Protein AF-A0A807LGY7-F1 (afdb_monomer_lite)

Secondary structure (DSSP, 8-state):
----------------S---HHHHHHHHHHH------HHHHHHHHHHHHHHHHHHHH--HHHHHHHHHHHHHTT--

pLDDT: mean 81.23, std 18.75, range [38.94, 97.75]

Structure (mmCIF, N/CA/C/O backbone):
data_AF-A0A807LGY7-F1
#
_entry.id   AF-A0A807LGY7-F1
#
loop_
_atom_site.group_PDB
_atom_site.id
_atom_site.type_symbol
_atom_site.label_atom_id
_atom_site.label_alt_id
_atom_site.label_comp_id
_atom_site.label_asym_id
_atom_site.label_entity_id
_atom_site.label_seq_id
_atom_site.pdbx_PDB_ins_code
_atom_site.Cartn_x
_atom_site.Cartn_y
_atom_site.Cartn_z
_atom_site.occupancy
_atom_site.B_iso_or_equiv
_atom_site.auth_seq_id
_atom_site.auth_comp_id
_atom_site.auth_asym_id
_atom_site.auth_atom_id
_atom_site.pdbx_PDB_model_num
ATOM 1 N N . MET A 1 1 ? -15.317 -39.274 39.955 1.00 42.53 1 MET A N 1
ATOM 2 C CA . MET A 1 1 ? -14.130 -38.505 40.385 1.00 42.53 1 MET A CA 1
ATOM 3 C C . MET A 1 1 ? -13.040 -38.796 39.362 1.00 42.53 1 MET A C 1
ATOM 5 O O . MET A 1 1 ? -12.641 -39.943 39.290 1.00 42.53 1 MET A O 1
ATOM 9 N N . CYS A 1 2 ? -12.615 -37.925 38.455 1.00 38.94 2 CYS A N 1
ATOM 10 C CA . CYS A 1 2 ? -12.832 -36.497 38.258 1.00 38.94 2 CYS A CA 1
ATOM 11 C C . CYS A 1 2 ? -12.844 -36.230 36.743 1.00 38.94 2 CYS A C 1
ATOM 13 O O . CYS A 1 2 ? -12.083 -36.850 36.005 1.00 38.94 2 CYS A O 1
ATOM 15 N N . TYR A 1 3 ? -13.709 -35.321 36.297 1.00 42.84 3 TYR A N 1
ATOM 16 C CA . TYR A 1 3 ? -13.568 -34.680 34.996 1.00 42.84 3 TYR A CA 1
ATOM 17 C C . TYR A 1 3 ? -12.350 -33.759 35.085 1.00 42.84 3 TYR A C 1
ATOM 19 O O . TYR A 1 3 ? -12.409 -32.768 35.809 1.00 42.84 3 TYR A O 1
ATOM 27 N N . SER A 1 4 ? -11.264 -34.068 34.383 1.00 48.09 4 SER A N 1
ATOM 28 C CA . SER A 1 4 ? -10.279 -33.040 34.047 1.00 48.09 4 SER A CA 1
ATOM 29 C C . SER A 1 4 ? -10.674 -32.492 32.690 1.00 48.09 4 SER A C 1
ATOM 31 O O . SER A 1 4 ? -10.279 -33.001 31.646 1.00 48.09 4 SER A O 1
ATOM 33 N N . ALA A 1 5 ? -11.5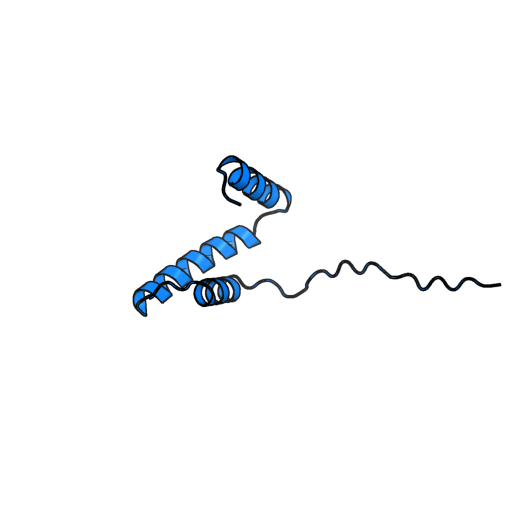70 -31.509 32.733 1.00 49.34 5 ALA A N 1
ATOM 34 C CA . ALA A 1 5 ? -11.712 -30.559 31.652 1.00 49.34 5 ALA A CA 1
ATOM 35 C C . ALA A 1 5 ? -10.392 -29.792 31.601 1.00 49.34 5 ALA A C 1
ATOM 37 O O . ALA A 1 5 ? -10.168 -28.891 32.411 1.00 49.34 5 ALA A O 1
ATOM 38 N N . ASP A 1 6 ? -9.506 -30.194 30.694 1.00 51.03 6 ASP A N 1
ATOM 39 C CA . ASP A 1 6 ? -8.420 -29.329 30.271 1.00 51.03 6 ASP A CA 1
ATOM 40 C C . ASP A 1 6 ? -9.091 -28.111 29.649 1.00 51.03 6 ASP A C 1
ATOM 42 O O . ASP A 1 6 ? -9.661 -28.146 28.556 1.00 51.03 6 ASP A O 1
ATOM 46 N N . VAL A 1 7 ? -9.140 -27.060 30.462 1.00 50.66 7 VAL A N 1
ATOM 47 C CA . VAL A 1 7 ? -9.554 -25.724 30.086 1.00 50.66 7 VAL A CA 1
ATOM 48 C C . VAL A 1 7 ? -8.659 -25.355 28.916 1.00 50.66 7 VAL A C 1
ATOM 50 O O . VAL A 1 7 ? -7.495 -25.009 29.105 1.00 50.66 7 VAL A O 1
ATOM 53 N N . LEU A 1 8 ? -9.199 -25.462 27.700 1.00 48.41 8 LEU A N 1
ATOM 54 C CA . LEU A 1 8 ? -8.706 -24.714 26.558 1.00 48.41 8 LEU A CA 1
ATOM 55 C C . LEU A 1 8 ? -8.898 -23.257 26.950 1.00 48.41 8 LEU A C 1
ATOM 57 O O . LEU A 1 8 ? -9.954 -22.660 26.741 1.00 48.41 8 LEU A O 1
ATOM 61 N N . THR A 1 9 ? -7.900 -22.722 27.646 1.00 44.34 9 THR A N 1
ATOM 62 C CA . THR A 1 9 ? -7.709 -21.298 27.790 1.00 44.34 9 THR A CA 1
ATOM 63 C C . THR A 1 9 ? -7.771 -20.772 26.374 1.00 44.34 9 THR A C 1
ATOM 65 O O . THR A 1 9 ? -6.861 -21.011 25.582 1.00 44.34 9 THR A O 1
ATOM 68 N N . ASN A 1 10 ? -8.876 -20.099 26.056 1.00 46.97 10 ASN A N 1
ATOM 69 C CA . ASN A 1 10 ? -8.911 -19.091 25.018 1.00 46.97 10 ASN A CA 1
ATOM 70 C C . ASN A 1 10 ? -7.882 -18.042 25.457 1.00 46.97 10 ASN A C 1
ATOM 72 O O . ASN A 1 10 ? -8.227 -17.016 26.034 1.00 46.97 10 ASN A O 1
ATOM 76 N N . GLN A 1 11 ? -6.594 -18.349 25.283 1.00 45.81 11 GLN A N 1
ATOM 77 C CA . GLN A 1 11 ? -5.643 -17.320 24.949 1.00 45.81 11 GLN A CA 1
ATOM 78 C C . GLN A 1 11 ? -6.231 -16.774 23.665 1.00 45.81 11 GLN A C 1
ATOM 80 O O . GLN A 1 11 ? -6.169 -17.420 22.622 1.00 45.81 11 GLN A O 1
ATOM 85 N N . GLU A 1 12 ? -6.939 -15.654 23.794 1.00 52.19 12 GLU A N 1
ATOM 86 C CA . GLU A 1 12 ? -6.970 -14.659 22.745 1.00 52.19 12 GLU A CA 1
ATOM 87 C C . GLU A 1 12 ? -5.545 -14.649 22.210 1.00 52.19 12 GLU A C 1
ATOM 89 O O . GLU A 1 12 ? -4.615 -14.236 22.908 1.00 52.19 12 GLU A O 1
ATOM 94 N N . ASP A 1 13 ? -5.360 -15.286 21.056 1.00 49.25 13 ASP A N 1
ATOM 95 C CA . ASP A 1 13 ? -4.113 -15.296 20.320 1.00 49.25 13 ASP A CA 1
ATOM 96 C C . ASP A 1 13 ? -3.999 -13.865 19.806 1.00 49.25 13 ASP A C 1
ATOM 98 O O . ASP A 1 13 ? -4.315 -13.537 18.663 1.00 49.25 13 ASP A O 1
ATOM 102 N N . VAL A 1 14 ? -3.711 -12.958 20.743 1.00 51.84 14 VAL A N 1
ATOM 103 C CA . VAL A 1 14 ? -3.258 -11.612 20.488 1.00 51.84 14 VAL A CA 1
ATOM 104 C C . VAL A 1 14 ? -1.997 -11.880 19.713 1.00 51.84 14 VAL A C 1
ATOM 106 O O . VAL A 1 14 ? -0.968 -12.209 20.301 1.00 51.84 14 VAL A O 1
ATOM 109 N N . MET A 1 15 ? -2.130 -11.846 18.389 1.00 47.34 15 MET A N 1
ATOM 110 C CA . MET A 1 15 ? -1.042 -11.896 17.437 1.00 47.34 15 MET A CA 1
ATOM 111 C C . MET A 1 15 ? -0.072 -10.781 17.821 1.00 47.34 15 MET A C 1
ATOM 113 O O . MET A 1 15 ? -0.134 -9.665 17.315 1.00 47.34 15 MET A O 1
ATOM 117 N N . SER A 1 16 ? 0.809 -11.069 18.773 1.00 47.88 16 SER A N 1
ATOM 118 C CA . SER A 1 16 ? 1.775 -10.142 19.335 1.00 47.88 16 SER A CA 1
ATOM 119 C C . SER A 1 16 ? 2.986 -10.104 18.414 1.00 47.88 16 SER A C 1
ATOM 121 O O . SER A 1 16 ? 4.125 -10.269 18.846 1.00 47.88 16 SER A O 1
ATOM 123 N N . ASN A 1 17 ? 2.734 -9.905 17.124 1.00 57.06 17 ASN A N 1
ATOM 124 C CA . ASN A 1 17 ? 3.704 -9.289 16.252 1.00 57.06 17 ASN A CA 1
ATOM 125 C C . ASN A 1 17 ? 3.158 -7.889 15.966 1.00 57.06 17 ASN A C 1
ATOM 127 O O . ASN A 1 17 ? 2.184 -7.789 15.216 1.00 57.06 17 ASN A O 1
ATOM 131 N N . PRO A 1 18 ? 3.687 -6.823 16.598 1.00 69.62 18 PRO A N 1
ATOM 132 C CA . PRO A 1 18 ? 3.258 -5.468 16.281 1.00 69.62 18 PRO A CA 1
ATOM 133 C C . PRO A 1 18 ? 3.420 -5.271 14.774 1.00 69.62 18 PRO A C 1
ATOM 135 O O . PRO A 1 18 ? 4.527 -5.361 14.244 1.00 69.62 18 PRO A O 1
ATOM 138 N N . LEU A 1 19 ? 2.295 -5.102 14.080 1.00 77.88 19 LEU A N 1
ATOM 139 C CA . LEU A 1 19 ? 2.266 -4.968 12.632 1.00 77.88 19 LEU A CA 1
ATOM 140 C C . LEU A 1 19 ? 3.102 -3.739 12.261 1.00 77.88 19 LEU A C 1
ATOM 142 O O . LEU A 1 19 ? 2.745 -2.619 12.610 1.00 77.88 19 LEU A O 1
ATOM 146 N N . ASN A 1 20 ? 4.245 -3.939 11.602 1.00 89.81 20 ASN A N 1
ATOM 147 C CA . ASN A 1 20 ? 5.086 -2.834 11.157 1.00 89.81 20 ASN A CA 1
ATOM 148 C C . ASN A 1 20 ? 4.515 -2.278 9.838 1.00 89.81 20 ASN A C 1
ATOM 150 O O . ASN A 1 20 ? 4.487 -3.020 8.849 1.00 89.81 20 ASN A O 1
ATOM 154 N N . PRO A 1 21 ? 4.122 -0.989 9.768 1.00 92.31 21 PRO A N 1
ATOM 155 C CA . PRO A 1 21 ? 3.570 -0.391 8.547 1.00 92.31 21 PRO A CA 1
ATOM 156 C C . PRO A 1 21 ? 4.473 -0.571 7.318 1.00 92.31 21 PRO A C 1
ATOM 158 O O . PRO A 1 21 ? 4.003 -0.752 6.196 1.00 92.31 21 PRO A O 1
ATOM 161 N N . THR A 1 22 ? 5.793 -0.573 7.527 1.00 93.38 22 THR A N 1
ATOM 162 C CA . THR A 1 22 ? 6.781 -0.744 6.454 1.00 93.38 22 THR A CA 1
ATOM 163 C C . THR A 1 22 ? 6.754 -2.163 5.889 1.00 93.38 22 THR A C 1
ATOM 165 O O . THR A 1 22 ? 6.806 -2.340 4.675 1.00 93.38 22 THR A O 1
ATOM 168 N N . GLU A 1 23 ? 6.657 -3.178 6.750 1.00 93.81 23 GLU A N 1
ATOM 169 C CA . GLU A 1 23 ? 6.597 -4.582 6.323 1.00 93.81 23 GLU A CA 1
ATOM 170 C C . GLU A 1 23 ? 5.292 -4.873 5.580 1.00 93.81 23 GLU A C 1
ATOM 172 O O . GLU A 1 23 ? 5.318 -5.518 4.532 1.00 93.81 23 GLU A O 1
ATOM 177 N N . LEU A 1 24 ? 4.170 -4.325 6.060 1.00 93.56 24 LEU A N 1
ATOM 178 C CA . LEU A 1 24 ? 2.878 -4.411 5.375 1.00 93.56 24 LEU A CA 1
ATOM 179 C C . LEU A 1 24 ? 2.934 -3.790 3.978 1.00 93.56 24 LEU A C 1
ATOM 181 O O . LEU A 1 24 ? 2.490 -4.412 3.013 1.00 93.56 24 LEU A O 1
ATOM 185 N N . ALA A 1 25 ? 3.525 -2.601 3.850 1.00 95.31 25 ALA A N 1
ATOM 186 C CA . ALA A 1 25 ? 3.681 -1.929 2.565 1.00 95.31 25 ALA A CA 1
ATOM 187 C C . ALA A 1 25 ? 4.540 -2.740 1.580 1.00 95.31 25 ALA A C 1
ATOM 189 O O . ALA A 1 25 ? 4.182 -2.868 0.407 1.00 95.31 25 ALA A O 1
ATOM 190 N N . ILE A 1 26 ? 5.638 -3.343 2.051 1.00 95.12 26 ILE A N 1
ATOM 191 C CA . ILE A 1 26 ? 6.487 -4.220 1.231 1.00 95.12 26 ILE A CA 1
ATOM 192 C C . ILE A 1 26 ? 5.718 -5.474 0.801 1.00 95.12 26 ILE A C 1
ATOM 194 O O . ILE A 1 26 ? 5.729 -5.822 -0.379 1.00 95.12 26 ILE A O 1
ATOM 198 N N . GLU A 1 27 ? 5.025 -6.144 1.722 1.00 95.00 27 GLU A N 1
ATOM 199 C CA . GLU A 1 27 ? 4.243 -7.347 1.414 1.00 95.00 27 GLU A CA 1
ATOM 200 C C . GLU A 1 27 ? 3.077 -7.063 0.464 1.00 95.00 27 GLU A C 1
ATOM 202 O O . GLU A 1 27 ? 2.792 -7.873 -0.423 1.00 95.00 27 GLU A O 1
ATOM 207 N N . TYR A 1 28 ? 2.434 -5.902 0.598 1.00 94.75 28 TYR A N 1
ATOM 208 C CA . TYR A 1 28 ? 1.414 -5.442 -0.336 1.00 94.75 28 TYR A CA 1
ATOM 209 C C . TYR A 1 28 ? 1.997 -5.296 -1.748 1.00 94.75 28 TYR A C 1
ATOM 211 O O . TYR A 1 28 ? 1.476 -5.888 -2.695 1.00 94.75 28 TYR A O 1
ATOM 219 N N . LEU A 1 29 ? 3.122 -4.586 -1.893 1.00 95.44 29 LEU A N 1
ATOM 220 C CA . LEU A 1 29 ? 3.786 -4.408 -3.189 1.00 95.44 29 LEU A CA 1
ATOM 221 C C . LEU A 1 29 ? 4.337 -5.717 -3.760 1.00 95.44 29 LEU A C 1
ATOM 223 O O . LEU A 1 29 ? 4.349 -5.892 -4.972 1.00 95.44 29 LEU A O 1
ATOM 227 N N . ARG A 1 30 ? 4.745 -6.664 -2.910 1.00 93.25 30 ARG A N 1
ATOM 228 C CA . ARG A 1 30 ? 5.179 -8.001 -3.337 1.00 93.25 30 ARG A CA 1
ATOM 229 C C . ARG A 1 30 ? 4.047 -8.800 -3.989 1.00 93.25 30 ARG A C 1
ATOM 231 O O . ARG A 1 30 ? 4.312 -9.656 -4.832 1.00 93.25 30 ARG A O 1
ATOM 238 N N . ARG A 1 31 ? 2.795 -8.554 -3.585 1.00 94.56 31 ARG A N 1
ATOM 239 C CA . ARG A 1 31 ? 1.588 -9.181 -4.158 1.00 94.56 31 ARG A CA 1
ATOM 240 C C . ARG A 1 31 ? 1.042 -8.416 -5.363 1.00 94.56 31 ARG A C 1
ATOM 242 O O . ARG A 1 31 ? 0.322 -9.007 -6.171 1.00 94.56 31 ARG A O 1
ATOM 249 N N . ASP A 1 32 ? 1.379 -7.136 -5.488 1.00 91.38 32 ASP A N 1
ATOM 250 C CA . ASP A 1 32 ? 1.044 -6.321 -6.650 1.00 91.38 32 ASP A CA 1
ATOM 251 C C . ASP A 1 32 ? 1.823 -6.815 -7.883 1.00 91.38 32 ASP A C 1
ATOM 253 O O . ASP A 1 32 ? 3.049 -6.899 -7.888 1.00 91.38 32 ASP A O 1
ATOM 257 N N . LYS A 1 33 ? 1.099 -7.176 -8.948 1.00 90.81 33 LYS A N 1
ATOM 258 C CA . LYS A 1 33 ? 1.685 -7.660 -10.213 1.00 90.81 33 LYS A CA 1
ATOM 259 C C . LYS A 1 33 ? 2.039 -6.522 -11.174 1.00 90.81 33 LYS A C 1
ATOM 261 O O . LYS A 1 33 ? 2.483 -6.785 -12.292 1.00 90.81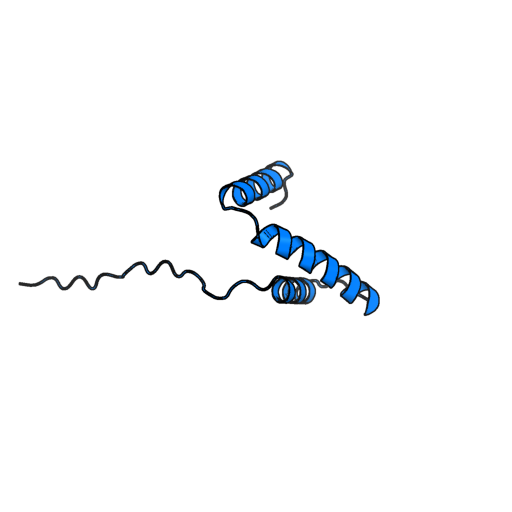 33 LYS A O 1
ATOM 266 N N . SER A 1 34 ? 1.812 -5.276 -10.767 1.00 92.62 34 SER A N 1
ATOM 267 C CA . SER A 1 34 ? 2.155 -4.091 -11.545 1.00 92.62 34 SER A CA 1
ATOM 268 C C . SER A 1 34 ? 3.666 -4.015 -11.777 1.00 92.62 34 SER A C 1
ATOM 270 O O . SER A 1 34 ? 4.458 -4.116 -10.843 1.00 92.62 34 SER A O 1
ATOM 272 N N . ALA A 1 35 ? 4.083 -3.801 -13.026 1.00 92.12 35 ALA A N 1
ATOM 273 C CA . ALA A 1 35 ? 5.484 -3.545 -13.338 1.00 92.12 35 ALA A CA 1
ATOM 274 C C . ALA A 1 35 ? 5.829 -2.104 -12.940 1.00 92.12 35 ALA A C 1
ATOM 276 O O . ALA A 1 35 ? 5.450 -1.162 -13.632 1.00 92.12 35 ALA A O 1
ATOM 277 N N . LEU A 1 36 ? 6.517 -1.940 -11.811 1.00 94.00 36 LEU A N 1
ATOM 278 C CA . LEU A 1 36 ? 6.952 -0.639 -11.308 1.00 94.00 36 LEU A CA 1
ATOM 279 C C . LEU A 1 36 ? 8.431 -0.425 -11.625 1.00 94.00 36 LEU A C 1
ATOM 281 O O . LEU A 1 36 ? 9.263 -1.312 -11.411 1.00 94.00 36 LEU A O 1
ATOM 285 N N . THR A 1 37 ? 8.781 0.774 -12.083 1.00 96.81 37 THR A N 1
ATOM 286 C CA . THR A 1 37 ? 10.182 1.205 -12.064 1.00 96.81 37 THR A CA 1
ATOM 287 C C . THR A 1 37 ? 10.666 1.341 -10.612 1.00 96.81 37 THR A C 1
ATOM 289 O O . THR A 1 37 ? 9.853 1.535 -9.702 1.00 96.81 37 THR A O 1
ATOM 292 N N . PRO A 1 38 ? 11.987 1.314 -10.351 1.00 96.88 38 PRO A N 1
ATOM 293 C CA . PRO A 1 38 ? 12.506 1.492 -8.993 1.00 96.88 38 PRO A CA 1
ATOM 294 C C . PRO A 1 38 ? 12.017 2.779 -8.306 1.00 96.88 38 PRO A C 1
ATOM 296 O O . PRO A 1 38 ? 11.713 2.771 -7.116 1.00 96.88 38 PRO A O 1
ATOM 299 N N . ALA A 1 39 ? 11.888 3.880 -9.053 1.00 97.75 39 ALA A N 1
ATOM 300 C CA . ALA A 1 39 ? 11.397 5.148 -8.514 1.00 97.75 39 ALA A CA 1
ATOM 301 C C 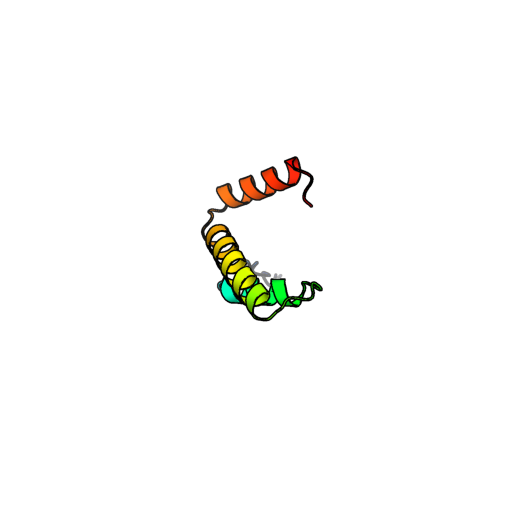. ALA A 1 39 ? 9.904 5.090 -8.145 1.00 97.75 39 ALA A C 1
ATOM 303 O O . ALA A 1 39 ? 9.504 5.583 -7.090 1.00 97.75 39 ALA A O 1
ATOM 304 N N . GLU A 1 40 ? 9.080 4.462 -8.985 1.00 97.00 40 GLU A N 1
ATOM 305 C CA . GLU A 1 40 ? 7.648 4.288 -8.719 1.00 97.00 40 GLU A CA 1
ATOM 306 C C . GLU A 1 40 ? 7.401 3.347 -7.541 1.00 97.00 40 GLU A C 1
ATOM 308 O O . GLU A 1 40 ? 6.541 3.639 -6.710 1.00 97.00 40 GLU A O 1
ATOM 313 N N . TYR A 1 41 ? 8.188 2.273 -7.426 1.00 96.50 41 TYR A N 1
ATOM 314 C CA . TYR A 1 41 ? 8.143 1.368 -6.279 1.00 96.50 41 TYR A CA 1
ATOM 315 C C . TYR A 1 41 ? 8.375 2.132 -4.973 1.00 96.50 41 TYR A C 1
ATOM 317 O O . TYR A 1 41 ? 7.563 2.044 -4.057 1.00 96.50 41 TYR A O 1
ATOM 325 N N . LEU A 1 42 ? 9.438 2.940 -4.902 1.00 97.25 42 LEU A N 1
ATOM 326 C CA . LEU A 1 42 ? 9.752 3.731 -3.707 1.00 97.25 42 LEU A CA 1
ATOM 327 C C . LEU A 1 42 ? 8.667 4.764 -3.392 1.00 97.25 42 LEU A C 1
ATOM 329 O O . LEU A 1 42 ? 8.297 4.940 -2.231 1.00 97.25 42 LEU A O 1
ATOM 333 N N . LYS A 1 43 ? 8.126 5.429 -4.419 1.00 97.44 43 LYS A N 1
ATOM 334 C CA . LYS A 1 43 ? 7.019 6.374 -4.242 1.00 97.44 43 LYS A CA 1
ATOM 335 C C . LYS A 1 43 ? 5.797 5.679 -3.642 1.00 97.44 43 LYS A C 1
ATOM 337 O O . LYS A 1 43 ? 5.217 6.194 -2.691 1.00 97.44 43 LYS A O 1
ATOM 342 N N . ARG A 1 44 ? 5.423 4.514 -4.174 1.00 96.50 44 ARG A N 1
ATOM 343 C CA . ARG A 1 44 ? 4.255 3.760 -3.708 1.00 96.50 44 ARG A CA 1
ATOM 344 C C . ARG A 1 44 ? 4.471 3.156 -2.324 1.00 96.50 44 ARG A C 1
ATOM 346 O O . ARG A 1 44 ? 3.558 3.194 -1.511 1.00 96.50 44 ARG A O 1
ATOM 353 N N . LEU A 1 45 ? 5.683 2.686 -2.034 1.00 96.50 45 LEU A N 1
ATOM 354 C CA . LEU A 1 45 ? 6.067 2.175 -0.719 1.00 96.50 45 LEU A CA 1
ATOM 355 C C . LEU A 1 45 ? 5.879 3.233 0.374 1.00 96.50 45 LEU A C 1
ATOM 357 O O . LEU A 1 45 ? 5.309 2.935 1.418 1.00 96.50 45 LEU A O 1
ATOM 361 N N . ASN A 1 46 ? 6.324 4.468 0.128 1.00 96.62 46 ASN A N 1
ATOM 362 C CA . ASN A 1 46 ? 6.187 5.555 1.098 1.00 96.62 46 ASN A CA 1
ATOM 363 C C . ASN A 1 46 ? 4.722 5.936 1.355 1.00 96.62 46 ASN A C 1
ATOM 365 O O . ASN A 1 46 ? 4.372 6.211 2.498 1.00 96.62 46 ASN A O 1
ATOM 369 N N . LEU A 1 47 ? 3.877 5.934 0.316 1.00 97.00 47 LEU A N 1
ATOM 370 C CA . LEU A 1 47 ? 2.442 6.204 0.462 1.00 97.00 47 LEU A CA 1
ATOM 371 C C . LEU A 1 47 ? 1.749 5.107 1.271 1.00 97.00 47 LEU A C 1
ATOM 373 O O . LEU A 1 47 ? 1.118 5.402 2.278 1.00 97.00 47 LEU A O 1
ATOM 377 N N . LEU A 1 48 ? 1.953 3.844 0.892 1.00 96.50 48 LEU A N 1
ATOM 378 C CA . LEU A 1 48 ? 1.372 2.700 1.597 1.00 96.50 48 LEU A CA 1
ATOM 379 C C . LEU A 1 48 ? 1.810 2.644 3.059 1.00 96.50 48 LEU A C 1
ATOM 381 O O . LEU A 1 48 ? 1.012 2.318 3.927 1.00 96.50 48 LEU A O 1
ATOM 385 N N . LYS A 1 49 ? 3.075 2.970 3.347 1.00 95.62 49 LYS A N 1
ATOM 386 C CA . LYS A 1 49 ? 3.562 3.027 4.726 1.00 95.62 49 LYS A CA 1
ATOM 387 C C . LYS A 1 49 ? 2.758 4.031 5.558 1.00 95.62 49 LYS A C 1
ATOM 389 O O . LYS A 1 49 ? 2.392 3.688 6.674 1.00 95.62 49 LYS A O 1
ATOM 394 N N . LEU A 1 50 ? 2.498 5.228 5.024 1.00 95.44 50 LEU A N 1
ATOM 395 C CA . LEU A 1 50 ? 1.704 6.253 5.706 1.00 95.44 50 LEU A CA 1
ATOM 396 C C . LEU A 1 50 ? 0.257 5.786 5.906 1.00 95.44 50 LEU A C 1
ATOM 398 O O . LEU A 1 50 ? -0.247 5.835 7.018 1.00 95.44 50 LEU A O 1
ATOM 402 N N . GLU A 1 51 ? -0.363 5.243 4.857 1.00 94.19 51 GLU A N 1
ATOM 403 C CA . GLU A 1 51 ? -1.734 4.716 4.920 1.00 94.19 51 GLU A CA 1
ATOM 404 C C . GLU A 1 51 ? -1.876 3.595 5.966 1.00 94.19 51 GLU A C 1
ATOM 406 O O . GLU A 1 51 ? -2.849 3.560 6.717 1.00 94.19 51 GLU A O 1
ATOM 411 N N . PHE A 1 52 ? -0.898 2.687 6.058 1.00 93.12 52 PHE A N 1
ATOM 412 C CA . PHE A 1 52 ? -0.900 1.634 7.075 1.00 93.12 52 PHE A CA 1
ATOM 413 C C . PHE A 1 52 ? -0.580 2.151 8.477 1.00 93.12 52 PHE A C 1
ATOM 415 O O . PHE A 1 52 ? -1.092 1.594 9.443 1.00 93.12 52 PHE A O 1
ATOM 422 N N . GLU A 1 53 ? 0.264 3.173 8.612 1.00 92.19 53 GLU A N 1
ATOM 423 C CA . GLU A 1 53 ? 0.538 3.813 9.901 1.00 92.19 53 GLU A CA 1
ATOM 424 C C . GLU A 1 53 ? -0.738 4.453 10.451 1.00 92.19 53 GLU A C 1
ATOM 426 O O . GLU A 1 53 ? -1.134 4.132 11.571 1.00 92.19 53 GLU A O 1
ATOM 431 N N . ASP A 1 54 ? -1.443 5.226 9.625 1.00 89.25 54 ASP A N 1
ATOM 432 C CA . ASP A 1 54 ? -2.737 5.812 9.972 1.00 89.25 54 ASP A CA 1
ATOM 433 C C . ASP A 1 54 ? -3.738 4.712 10.367 1.00 89.25 54 ASP A C 1
ATOM 435 O O . ASP A 1 54 ? -4.313 4.764 11.456 1.00 89.25 54 ASP A O 1
ATOM 439 N N . LEU A 1 55 ? -3.866 3.651 9.559 1.00 87.44 55 LEU A N 1
ATOM 440 C CA . L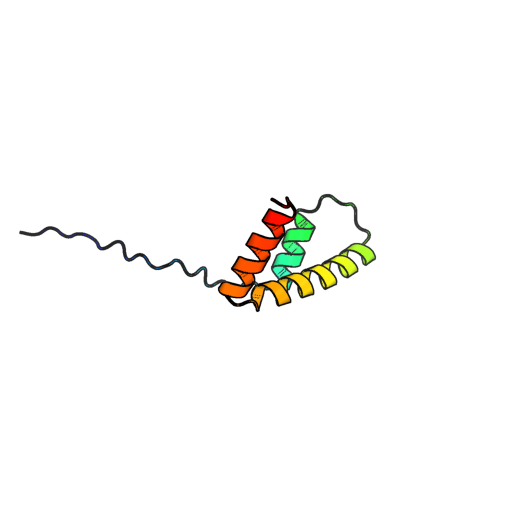EU A 1 55 ? -4.776 2.531 9.832 1.00 87.44 55 LEU A CA 1
ATOM 441 C C . LEU A 1 55 ? -4.482 1.822 11.163 1.00 87.44 55 LEU A C 1
ATOM 443 O O . LEU A 1 55 ? -5.405 1.455 11.888 1.00 87.44 55 LEU A O 1
ATOM 447 N N . LEU A 1 56 ? -3.205 1.612 11.489 1.00 87.06 56 LEU A N 1
ATOM 448 C CA . LEU A 1 56 ? -2.786 0.926 12.715 1.00 87.06 56 LEU A CA 1
ATOM 449 C C . LEU A 1 56 ? -2.905 1.801 13.968 1.00 87.06 56 LEU A C 1
ATOM 451 O O . LEU A 1 56 ? -2.881 1.271 15.079 1.00 8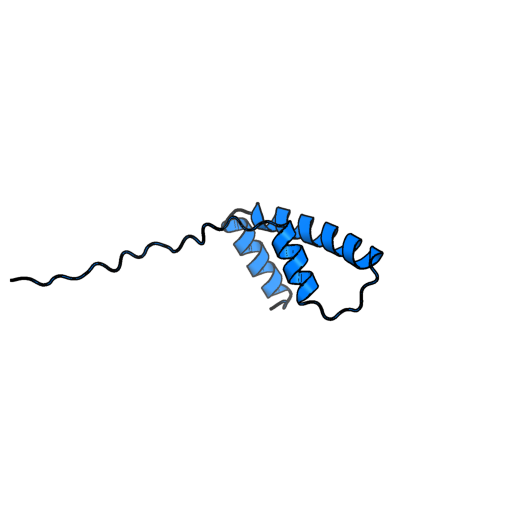7.06 56 LEU A O 1
ATOM 455 N N . THR A 1 57 ? -3.033 3.119 13.802 1.00 87.88 57 THR A N 1
ATOM 456 C CA . THR A 1 57 ? -3.273 4.056 14.910 1.00 87.88 57 THR A CA 1
ATOM 457 C C . THR A 1 57 ? -4.752 4.223 15.251 1.00 87.88 57 THR A C 1
ATOM 459 O O . THR A 1 57 ? -5.061 4.752 16.320 1.00 87.88 57 THR A O 1
ATOM 462 N N . LEU A 1 58 ? -5.662 3.746 14.392 1.00 85.00 58 LEU A N 1
ATOM 463 C CA . LEU A 1 58 ? -7.101 3.824 14.632 1.00 85.00 58 LEU A CA 1
ATOM 464 C C . LEU A 1 58 ? -7.521 3.011 15.860 1.00 85.00 58 LEU A C 1
ATOM 466 O O . LEU A 1 58 ? -7.085 1.877 16.085 1.00 85.00 58 LEU A O 1
ATOM 470 N N . SER A 1 59 ? -8.455 3.568 16.627 1.00 78.94 59 SER A N 1
ATOM 471 C CA . SER A 1 59 ? -9.187 2.815 17.641 1.00 78.94 59 SER A CA 1
ATOM 472 C C . SER A 1 59 ? -10.123 1.785 16.997 1.00 78.94 59 SER A C 1
ATOM 474 O O . SER A 1 59 ? -10.492 1.870 15.827 1.00 78.94 59 SER A O 1
ATOM 476 N N . HIS A 1 60 ? -10.578 0.812 17.787 1.00 77.75 60 HIS A N 1
ATOM 477 C CA . HIS A 1 60 ? -11.508 -0.216 17.312 1.00 77.75 60 HIS A CA 1
ATOM 478 C C . HIS A 1 60 ? -12.806 0.361 16.712 1.00 77.75 60 HIS A C 1
ATOM 480 O O . HIS A 1 60 ? -13.327 -0.182 15.738 1.00 77.75 60 HIS A O 1
ATOM 486 N N . SER A 1 61 ? -13.331 1.455 17.277 1.00 80.69 61 SER A N 1
ATOM 487 C CA . SER A 1 61 ? -14.522 2.137 16.754 1.00 80.69 61 SER A CA 1
ATOM 488 C C . SER A 1 61 ? -14.260 2.814 15.413 1.00 80.69 61 SER A C 1
ATOM 490 O O . SER A 1 61 ? -15.057 2.643 14.497 1.00 80.69 61 SER A O 1
ATOM 492 N N . GLU A 1 62 ? -13.134 3.514 15.274 1.00 84.62 62 GLU A N 1
ATOM 493 C CA . GLU A 1 62 ? -12.766 4.192 14.023 1.00 84.62 62 GLU A CA 1
ATOM 494 C C . GLU A 1 62 ? -12.505 3.173 12.911 1.00 84.62 62 GLU A C 1
ATOM 49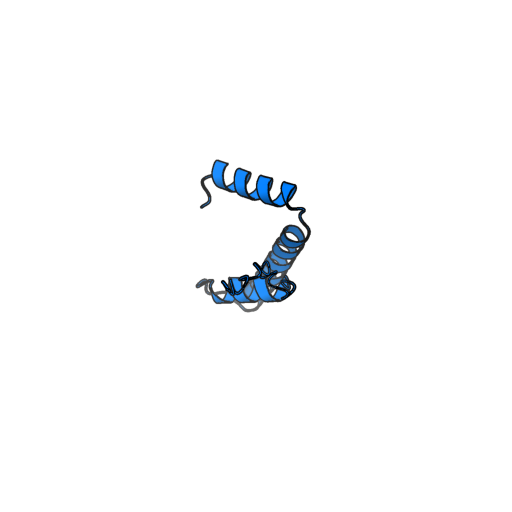6 O O . GLU A 1 62 ? -13.024 3.307 11.807 1.00 84.62 62 GLU A O 1
ATOM 501 N N . LEU A 1 63 ? -11.800 2.081 13.220 1.00 85.94 63 LEU A N 1
ATOM 502 C CA . LEU A 1 63 ? -11.567 1.004 12.260 1.00 85.94 63 LEU A CA 1
ATOM 503 C C . LEU A 1 63 ? -12.879 0.373 11.770 1.00 85.94 63 LEU A C 1
ATOM 505 O O . LEU A 1 63 ? -13.023 0.065 10.587 1.00 85.94 63 LEU A O 1
ATOM 509 N N . LYS A 1 64 ? -13.848 0.174 12.671 1.00 89.31 64 LYS A N 1
ATOM 510 C CA . LYS A 1 64 ? -15.167 -0.345 12.297 1.00 89.31 64 LYS A CA 1
ATOM 511 C C . LYS A 1 64 ? -15.888 0.607 11.342 1.00 89.31 64 LYS A C 1
ATOM 513 O O . LYS A 1 64 ? -16.466 0.144 10.362 1.00 89.31 64 LYS A O 1
ATOM 518 N N . GLU A 1 65 ? -15.838 1.908 11.607 1.00 89.06 65 GLU A N 1
ATOM 519 C CA . GLU A 1 65 ? -16.452 2.921 10.746 1.00 89.06 65 GLU A CA 1
ATOM 520 C C . GLU A 1 65 ? -15.816 2.962 9.353 1.00 89.06 65 GLU A C 1
ATOM 522 O O . GLU A 1 65 ? -16.548 3.042 8.363 1.00 89.06 65 GLU A O 1
ATOM 527 N N . GLU A 1 66 ? -14.491 2.834 9.260 1.00 85.25 66 GLU A N 1
ATOM 528 C CA . GLU A 1 66 ? -13.769 2.752 7.983 1.00 85.25 66 GLU A CA 1
ATOM 529 C C . GLU A 1 66 ? -14.168 1.507 7.173 1.00 85.25 66 GLU A C 1
ATOM 531 O O . GLU A 1 66 ? -14.447 1.595 5.973 1.00 85.25 66 GLU A O 1
ATOM 536 N N . ILE A 1 67 ? -14.292 0.346 7.827 1.00 87.38 67 ILE A N 1
ATOM 537 C CA . ILE A 1 67 ? -14.775 -0.889 7.182 1.00 87.38 67 ILE A CA 1
ATOM 538 C C . ILE A 1 67 ? -16.228 -0.721 6.707 1.00 87.38 67 ILE A C 1
ATOM 540 O O . ILE A 1 67 ? -16.546 -1.013 5.550 1.00 87.38 67 ILE A O 1
ATOM 544 N N . ASP A 1 68 ? -17.107 -0.201 7.568 1.00 90.50 68 ASP A N 1
ATOM 545 C CA . ASP A 1 68 ? -18.515 0.050 7.240 1.00 90.50 68 ASP A CA 1
ATOM 546 C C . ASP A 1 68 ? -18.657 1.092 6.108 1.00 90.50 68 ASP A C 1
ATOM 548 O O . ASP A 1 68 ? -19.600 1.056 5.307 1.00 90.50 68 ASP A O 1
ATOM 552 N N . PHE A 1 69 ? -17.733 2.049 6.013 1.00 89.50 69 PHE A N 1
ATOM 553 C CA . PHE A 1 69 ? -17.663 3.016 4.921 1.00 89.50 69 PHE A CA 1
ATOM 554 C C . PHE A 1 69 ? -17.244 2.365 3.596 1.00 89.50 69 PHE A C 1
ATOM 556 O O . PHE A 1 69 ? -17.939 2.558 2.594 1.00 89.50 69 PHE A O 1
ATOM 563 N N . ALA A 1 70 ? -16.197 1.536 3.584 1.00 89.88 70 ALA A N 1
ATOM 564 C CA . ALA A 1 70 ? -15.756 0.808 2.391 1.00 89.88 70 ALA A CA 1
ATOM 565 C C . ALA A 1 70 ? -16.870 -0.080 1.805 1.00 89.88 70 ALA A C 1
ATOM 567 O O . ALA A 1 70 ? -17.119 -0.054 0.595 1.00 89.88 70 ALA A O 1
ATOM 568 N N . TRP A 1 71 ? -17.624 -0.776 2.663 1.00 91.38 71 TRP A N 1
ATOM 569 C CA . TRP A 1 71 ? -18.785 -1.565 2.243 1.00 91.38 71 TRP A CA 1
ATOM 570 C C . TRP A 1 71 ? -19.888 -0.727 1.602 1.00 91.38 71 TRP A C 1
ATOM 572 O O . TRP A 1 71 ? -20.445 -1.131 0.580 1.00 91.38 71 TRP A O 1
ATOM 582 N N . ARG A 1 72 ? -20.192 0.458 2.146 1.00 92.19 72 ARG A N 1
ATOM 583 C CA . ARG A 1 72 ? -21.167 1.382 1.536 1.00 92.19 72 ARG A CA 1
ATOM 584 C C . ARG A 1 72 ? -20.721 1.882 0.162 1.00 92.19 72 ARG A C 1
ATOM 586 O O . ARG A 1 72 ? -21.573 2.166 -0.676 1.00 92.19 72 ARG A O 1
ATOM 593 N N . LEU A 1 73 ? -19.413 1.959 -0.080 1.00 91.81 73 LEU A N 1
ATOM 594 C CA . LEU A 1 73 ? -18.835 2.276 -1.388 1.00 91.81 73 LEU A CA 1
ATOM 595 C C . LEU A 1 73 ? -18.753 1.064 -2.335 1.00 91.81 73 LEU A C 1
ATOM 597 O O . LEU A 1 73 ? -18.370 1.225 -3.493 1.00 91.81 73 LEU A O 1
ATOM 601 N N . GLY A 1 74 ? -19.128 -0.134 -1.876 1.00 90.06 74 GLY A N 1
ATOM 602 C CA . GLY A 1 74 ? -19.089 -1.369 -2.663 1.00 90.06 74 GLY A CA 1
ATOM 603 C C . GLY A 1 74 ? -17.696 -1.992 -2.789 1.00 90.06 74 GLY A C 1
ATOM 604 O O . GLY A 1 74 ? -17.508 -2.896 -3.604 1.00 90.06 74 GLY A O 1
ATOM 605 N N . ILE A 1 75 ? -16.731 -1.532 -1.994 1.00 81.69 75 ILE A N 1
ATOM 606 C CA . ILE A 1 75 ? -15.367 -2.060 -1.957 1.00 81.69 75 ILE A CA 1
ATOM 607 C C . ILE A 1 75 ? -15.367 -3.256 -0.992 1.00 81.69 75 ILE A C 1
ATOM 609 O O . ILE A 1 75 ? -15.699 -3.096 0.183 1.00 81.69 75 ILE A O 1
ATOM 613 N N . HIS A 1 76 ? -15.071 -4.455 -1.505 1.00 78.25 76 HIS A N 1
ATOM 614 C CA . HIS A 1 76 ? -15.084 -5.728 -0.773 1.00 78.25 76 HIS A CA 1
ATOM 615 C C . HIS A 1 76 ? -13.874 -6.594 -1.123 1.00 78.25 76 HIS A C 1
ATOM 617 O O . HIS A 1 76 ? -13.426 -6.536 -2.292 1.00 78.25 76 HIS A O 1
#

Radius of gyration: 19.21 Å; chains: 1; bounding box: 34×45×54 Å

Sequence (76 aa):
MCYSADVLTNQEDVMSNPLNPTELAIEYLRRDKSALTPAEYLKRLNLLKLEFEDLLTLSHSELKEEIDFAWRLGIH

Organism: NCBI:txid1300165

InterPro domains:
  IPR031830 Uncharacterised protein YdiH [PF15930] (15-76)

Foldseek 3Di:
DDDPPPPPPPPVPPVPPLDQQLVVLVVVVVPDPDDDDPVRSVVSSVVSSVVVVVQSPDDPVRNVVVVVVCVVVVND